Protein AF-A0A0E3S834-F1 (afdb_monomer)

Solvent-accessible surface area (backbone atoms only — not comparable to full-atom values): 6463 Å² total; per-residue (Å²): 143,76,81,86,92,75,88,84,83,76,65,62,66,57,53,55,48,51,49,50,54,52,52,51,51,53,50,54,50,50,52,54,50,53,54,48,53,51,55,52,48,54,51,52,48,52,54,50,50,52,47,48,51,50,46,51,53,52,45,52,49,53,56,74,76,40,97,74,84,90,82,83,91,70,65,58,77,63,44,53,69,3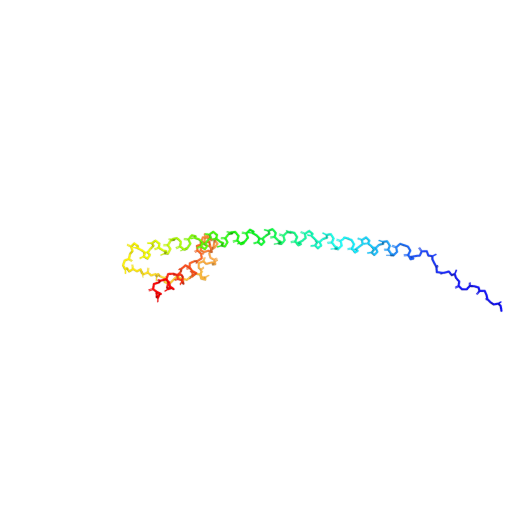7,80,89,42,23,59,61,52,59,67,64,37,55,71,63,43,53,51,51,44,54,54,68,75,75,106

Foldseek 3Di:
DDDDPDDDDDVVVVVVVVVVVVVVVVVVVVVVVVVVVVVVVVVVVVLVVVLVVVLVVVLV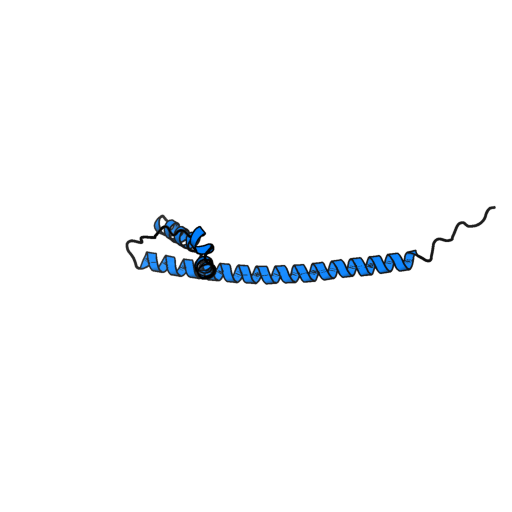VPVVVDPDDDDDDDPLVVQCVPPVRVVVSVSNVVVVSVVVNVVVVVD

Organism: NCBI:txid1434111

Radius of gyration: 29.93 Å; Cα contacts (8 Å, |Δi|>4): 29; chains: 1; bounding box: 87×30×61 Å

pLDDT: mean 85.03, std 15.59, range [35.5, 98.06]

Mean predicted aligned error: 10.87 Å

Sequence (107 aa):
MFCDDSVENDEKPVIIHICKVKIDINQLISDRLNNYFRKLSLIHEKIANQRHDFQHKVSNRLISENQAIAVETLNIKGMKKNHKLAQVVSDSAWYSFVLKLTYKLNG

Structure (mmCIF, N/CA/C/O backbone):
data_AF-A0A0E3S834-F1
#
_entry.id   AF-A0A0E3S834-F1
#
loop_
_atom_site.group_PDB
_atom_site.id
_atom_site.type_symbol
_atom_site.label_atom_id
_atom_site.label_alt_id
_atom_site.label_comp_id
_atom_site.label_asym_id
_atom_site.label_entity_id
_atom_site.label_seq_id
_atom_site.pdbx_PDB_ins_code
_atom_site.Cartn_x
_atom_site.Cartn_y
_atom_site.Cartn_z
_atom_site.occupancy
_atom_site.B_iso_or_equiv
_atom_site.auth_seq_id
_atom_site.auth_comp_id
_atom_site.auth_asym_id
_atom_site.auth_atom_id
_atom_site.pdbx_PDB_model_num
ATOM 1 N N . MET A 1 1 ? 70.535 -20.007 -38.177 1.00 41.34 1 MET A N 1
ATOM 2 C CA . MET A 1 1 ?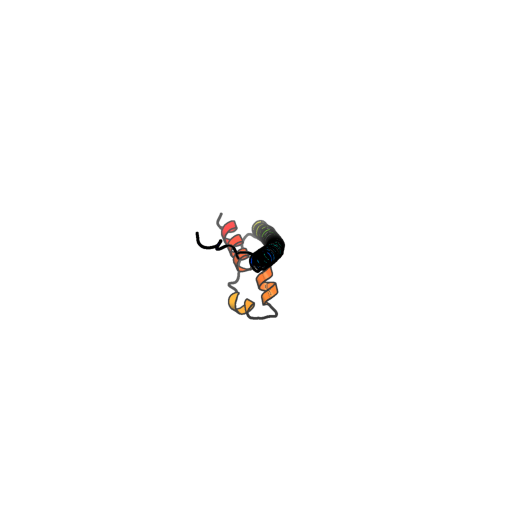 70.032 -18.719 -38.692 1.00 41.34 1 MET A CA 1
ATOM 3 C C . MET A 1 1 ? 68.816 -19.051 -39.539 1.00 41.34 1 MET A C 1
ATOM 5 O O . MET A 1 1 ? 68.946 -19.250 -40.734 1.00 41.34 1 MET A O 1
ATOM 9 N N . PHE A 1 2 ? 67.685 -19.294 -38.876 1.00 35.50 2 PHE A N 1
ATOM 10 C CA . PHE A 1 2 ? 66.412 -19.621 -39.517 1.00 35.50 2 PHE A CA 1
ATOM 11 C C . PHE A 1 2 ? 65.451 -18.467 -39.259 1.00 35.50 2 PHE A C 1
ATOM 13 O O . PHE A 1 2 ? 65.559 -17.796 -38.235 1.00 35.50 2 PHE A O 1
ATOM 20 N N . CYS A 1 3 ? 64.657 -18.199 -40.285 1.00 42.84 3 CYS A N 1
ATOM 21 C CA . CYS A 1 3 ? 63.924 -16.976 -40.539 1.00 42.84 3 CYS A CA 1
ATOM 22 C C . CYS A 1 3 ? 62.915 -16.613 -39.446 1.00 42.84 3 CYS A C 1
ATOM 24 O O . CYS A 1 3 ? 62.393 -17.466 -38.742 1.00 42.84 3 CYS A O 1
ATOM 26 N N . ASP A 1 4 ? 62.695 -15.308 -39.366 1.00 43.69 4 ASP A N 1
ATOM 27 C CA . ASP A 1 4 ? 61.757 -14.570 -38.531 1.00 43.69 4 ASP A CA 1
ATOM 28 C C . ASP A 1 4 ? 60.323 -15.132 -38.637 1.00 43.69 4 ASP A C 1
ATOM 30 O O . ASP A 1 4 ? 59.667 -15.000 -39.672 1.00 43.69 4 ASP A O 1
ATOM 34 N N . ASP A 1 5 ? 59.848 -15.773 -37.567 1.00 53.62 5 ASP A N 1
ATOM 35 C CA . ASP A 1 5 ? 58.444 -16.147 -37.375 1.00 53.62 5 ASP A CA 1
ATOM 36 C C . ASP A 1 5 ? 57.653 -14.903 -36.934 1.00 53.62 5 ASP A C 1
ATOM 38 O O . ASP A 1 5 ? 57.340 -14.727 -35.758 1.00 53.62 5 ASP A O 1
ATOM 42 N N . SER A 1 6 ? 57.330 -14.021 -37.881 1.00 53.62 6 SER A N 1
ATOM 43 C CA . SER A 1 6 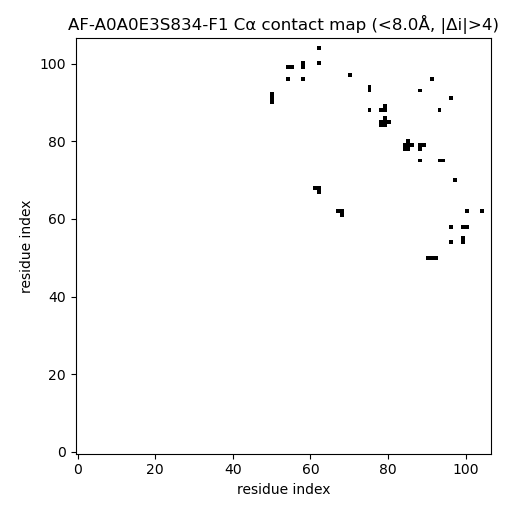? 56.501 -12.838 -37.618 1.00 53.62 6 SER A CA 1
ATOM 44 C C . SER A 1 6 ? 55.459 -12.625 -38.721 1.00 53.62 6 SER A C 1
ATOM 46 O O . SER A 1 6 ? 55.575 -11.717 -39.540 1.00 53.62 6 SER A O 1
ATOM 48 N N . VAL A 1 7 ? 54.398 -13.440 -38.725 1.00 53.59 7 VAL A N 1
ATOM 49 C CA . VAL A 1 7 ? 53.111 -13.076 -39.355 1.00 53.59 7 VAL A CA 1
ATOM 50 C C . VAL A 1 7 ? 52.002 -13.228 -38.317 1.00 53.59 7 VAL A C 1
ATOM 52 O O . VAL A 1 7 ? 51.112 -14.067 -38.400 1.00 53.59 7 VAL A O 1
ATOM 55 N N . GLU A 1 8 ? 52.080 -12.396 -37.288 1.00 61.41 8 GLU A N 1
ATOM 56 C CA . GLU A 1 8 ? 50.918 -12.005 -36.504 1.00 61.41 8 GLU A CA 1
ATOM 57 C C . GLU A 1 8 ? 50.569 -10.603 -36.989 1.00 61.41 8 GLU A C 1
ATOM 59 O O . GLU A 1 8 ? 51.320 -9.692 -36.676 1.00 61.41 8 GLU A O 1
ATOM 64 N N . ASN A 1 9 ? 49.525 -10.427 -37.804 1.00 57.19 9 ASN A N 1
ATOM 65 C CA . ASN A 1 9 ? 48.757 -9.181 -37.973 1.00 57.19 9 ASN A CA 1
ATOM 66 C C . ASN A 1 9 ? 47.968 -9.244 -39.282 1.00 57.19 9 ASN A C 1
ATOM 68 O O . ASN A 1 9 ? 48.555 -9.106 -40.342 1.00 57.19 9 ASN A O 1
ATOM 72 N N . ASP A 1 10 ? 46.653 -9.456 -39.172 1.00 56.31 10 ASP A N 1
ATOM 73 C CA . ASP A 1 10 ? 45.647 -8.766 -40.005 1.00 56.31 10 ASP A CA 1
ATOM 74 C C . ASP A 1 10 ? 44.201 -9.075 -39.555 1.00 56.31 10 ASP A C 1
ATOM 76 O O . ASP A 1 10 ? 43.300 -8.270 -39.776 1.00 56.31 10 ASP A O 1
ATOM 80 N N . GLU A 1 11 ? 43.958 -10.147 -38.783 1.00 54.47 11 GLU A N 1
ATOM 81 C CA . GLU A 1 11 ? 42.634 -10.409 -38.169 1.00 54.47 11 GLU A CA 1
ATOM 82 C C . GLU A 1 11 ? 42.431 -9.732 -36.794 1.00 54.47 11 GLU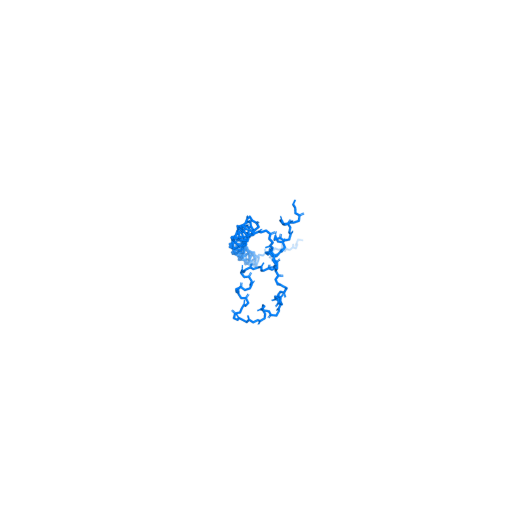 A C 1
ATOM 84 O O . GLU A 1 11 ? 41.304 -9.417 -36.395 1.00 54.47 11 GLU A O 1
ATOM 89 N N . LYS A 1 12 ? 43.522 -9.435 -36.069 1.00 56.09 12 LYS A N 1
ATOM 90 C CA . LYS A 1 12 ? 43.498 -8.753 -34.759 1.00 56.09 12 LYS A CA 1
ATOM 91 C C . LYS A 1 12 ? 42.794 -7.380 -34.752 1.00 56.09 12 LYS A C 1
ATOM 93 O O . LYS A 1 12 ? 42.025 -7.151 -33.814 1.00 56.09 12 LYS A O 1
ATOM 98 N N . PRO A 1 13 ? 42.981 -6.458 -35.721 1.00 58.72 13 PRO A N 1
ATOM 99 C CA . PRO A 1 13 ? 42.339 -5.143 -35.656 1.00 58.72 13 PRO A CA 1
ATOM 100 C C . PRO A 1 13 ? 40.814 -5.228 -35.792 1.00 58.72 13 PRO A C 1
ATOM 102 O O . PRO A 1 13 ? 40.106 -4.533 -35.066 1.00 58.72 13 PRO A O 1
ATOM 105 N N . VAL A 1 14 ? 40.298 -6.118 -36.646 1.00 65.81 14 VAL A N 1
ATOM 106 C CA . VAL A 1 14 ? 38.852 -6.287 -36.867 1.00 65.81 14 VAL A CA 1
ATOM 107 C C . VAL A 1 14 ? 38.184 -6.933 -35.655 1.00 65.81 14 VAL A C 1
ATOM 109 O O . VAL A 1 14 ? 37.155 -6.440 -35.198 1.00 65.81 14 VAL A O 1
ATOM 112 N N . ILE A 1 15 ? 38.786 -7.974 -35.070 1.00 66.19 15 ILE A N 1
ATOM 113 C CA . ILE A 1 15 ? 38.247 -8.631 -33.868 1.00 66.19 15 ILE A CA 1
ATOM 114 C C . ILE A 1 15 ? 38.240 -7.668 -32.674 1.00 66.19 15 ILE A C 1
ATOM 116 O O . ILE A 1 15 ? 37.230 -7.574 -31.980 1.00 66.19 15 ILE A O 1
ATOM 120 N N . ILE A 1 16 ? 39.312 -6.894 -32.451 1.00 63.38 16 ILE A N 1
ATOM 121 C CA . ILE A 1 16 ? 39.353 -5.888 -31.374 1.00 63.38 16 ILE A CA 1
ATOM 122 C C . ILE A 1 16 ? 38.291 -4.803 -31.604 1.00 63.38 16 ILE A C 1
ATOM 124 O O . ILE A 1 16 ? 37.638 -4.380 -30.649 1.00 63.38 16 ILE 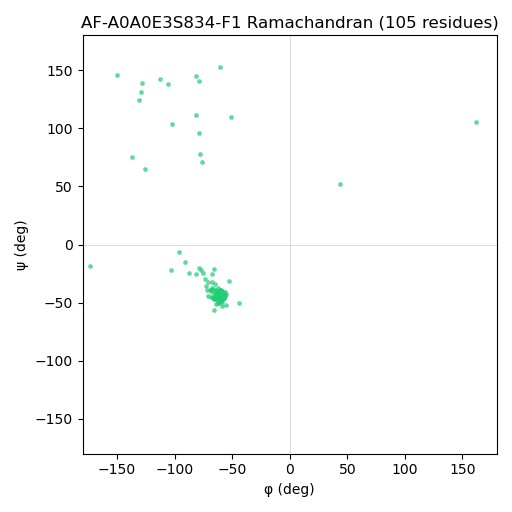A O 1
ATOM 128 N N . HIS A 1 17 ? 38.085 -4.363 -32.848 1.00 62.53 17 HIS A N 1
ATOM 129 C CA . HIS A 1 17 ? 37.080 -3.351 -33.177 1.00 62.53 17 HIS A CA 1
ATOM 130 C C . HIS A 1 17 ? 35.650 -3.879 -32.994 1.00 62.53 17 HIS A C 1
ATOM 132 O O . HIS A 1 17 ? 34.839 -3.224 -32.345 1.00 62.53 17 HIS A O 1
ATOM 138 N N . ILE A 1 18 ? 35.352 -5.092 -33.474 1.00 67.38 18 ILE A N 1
ATOM 139 C CA . ILE A 1 18 ? 34.057 -5.757 -33.265 1.00 67.38 18 ILE A CA 1
ATOM 140 C C . ILE A 1 18 ? 33.805 -5.985 -31.772 1.00 67.38 18 ILE A C 1
ATOM 142 O O . ILE A 1 18 ? 32.703 -5.713 -31.300 1.00 67.38 18 ILE A O 1
ATOM 146 N N . CYS A 1 19 ? 34.804 -6.442 -31.010 1.00 61.47 19 CYS A N 1
ATOM 147 C CA . CYS A 1 19 ? 34.682 -6.616 -29.563 1.00 61.47 19 CYS A CA 1
ATOM 148 C C . CYS A 1 19 ? 34.399 -5.286 -28.857 1.00 61.47 19 CYS A C 1
ATOM 150 O O . CYS A 1 19 ? 33.485 -5.245 -28.041 1.00 61.47 19 CYS A O 1
ATOM 152 N N . LYS A 1 20 ? 35.104 -4.198 -29.202 1.00 65.94 20 LYS A N 1
ATOM 153 C CA . LYS A 1 20 ? 34.826 -2.853 -28.664 1.00 65.94 20 LYS A CA 1
ATOM 154 C C . LYS A 1 20 ? 33.399 -2.406 -28.983 1.00 65.94 20 LYS A C 1
ATOM 156 O O . LYS A 1 20 ? 32.634 -2.160 -28.063 1.00 65.94 20 LYS A O 1
ATOM 161 N N . VAL A 1 21 ? 32.992 -2.452 -30.253 1.00 68.50 21 VAL A N 1
ATOM 162 C CA . VAL A 1 21 ? 31.632 -2.079 -30.682 1.00 68.50 21 VAL A CA 1
ATOM 163 C C . VAL A 1 21 ? 30.561 -2.934 -29.993 1.00 68.50 21 VAL A C 1
ATOM 165 O O . VAL A 1 21 ? 29.523 -2.421 -29.583 1.00 68.50 21 VAL A O 1
ATOM 168 N N . LYS A 1 22 ? 30.786 -4.243 -29.824 1.00 65.38 22 LYS A N 1
ATOM 169 C CA . LYS A 1 22 ? 29.824 -5.144 -29.170 1.00 65.38 22 LYS A CA 1
ATOM 170 C C . LYS A 1 22 ? 29.757 -4.933 -27.654 1.00 65.38 22 LYS A C 1
ATOM 172 O O . LYS A 1 22 ? 28.665 -5.012 -27.092 1.00 65.38 22 LYS A O 1
ATOM 177 N N . ILE A 1 23 ? 30.885 -4.630 -27.006 1.00 68.50 23 ILE A N 1
ATOM 178 C CA . ILE A 1 23 ? 30.943 -4.197 -25.600 1.00 68.50 23 ILE A CA 1
ATOM 179 C C . ILE A 1 23 ? 30.185 -2.870 -25.433 1.00 68.5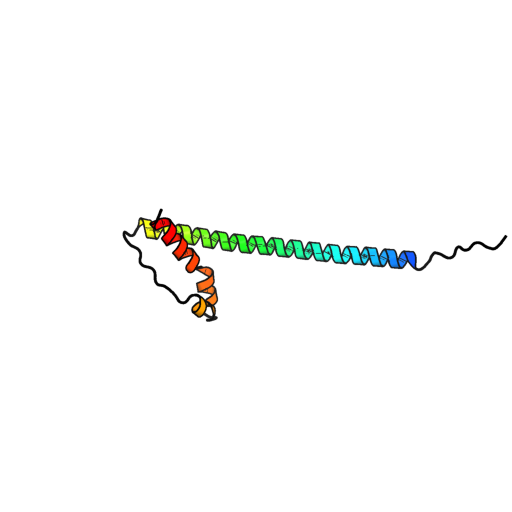0 23 ILE A C 1
ATOM 181 O O . ILE A 1 23 ? 29.337 -2.774 -24.547 1.00 68.50 23 ILE A O 1
ATOM 185 N N . ASP A 1 24 ? 30.386 -1.909 -26.338 1.00 76.06 24 ASP A N 1
ATOM 186 C CA . ASP A 1 24 ? 29.718 -0.602 -26.318 1.00 76.06 24 ASP A CA 1
ATOM 187 C C . ASP A 1 24 ? 28.198 -0.730 -26.512 1.00 76.06 24 ASP A C 1
ATOM 189 O O . ASP A 1 24 ? 27.417 -0.107 -25.793 1.00 76.06 24 ASP A O 1
ATOM 193 N N . ILE A 1 25 ? 27.746 -1.595 -27.428 1.00 80.19 25 ILE A N 1
ATOM 194 C CA . ILE A 1 25 ? 26.314 -1.873 -27.630 1.00 80.19 25 ILE A CA 1
ATOM 195 C C . ILE A 1 25 ? 25.687 -2.489 -26.372 1.00 80.19 25 ILE A C 1
ATOM 197 O O . ILE A 1 25 ? 24.611 -2.055 -25.952 1.00 80.19 25 ILE A O 1
ATOM 201 N N . ASN A 1 26 ? 26.342 -3.476 -25.751 1.00 82.50 26 ASN A N 1
ATOM 202 C CA . ASN A 1 26 ? 25.833 -4.107 -24.530 1.00 82.50 26 ASN A CA 1
ATOM 203 C C . ASN A 1 26 ? 25.745 -3.101 -23.373 1.00 82.50 26 ASN A C 1
ATOM 205 O O . ASN A 1 26 ? 24.740 -3.080 -22.658 1.00 82.50 26 ASN A O 1
ATOM 209 N N . GLN A 1 27 ? 26.749 -2.230 -23.235 1.00 86.69 27 GLN A N 1
ATOM 210 C CA . GLN A 1 27 ? 26.756 -1.173 -22.228 1.00 86.69 27 GLN A CA 1
ATOM 211 C C . GLN A 1 27 ? 25.600 -0.185 -22.446 1.00 86.69 27 GLN A C 1
ATOM 213 O O . GLN A 1 27 ? 24.809 0.040 -21.529 1.00 86.69 27 GLN A O 1
ATOM 218 N N . LEU A 1 28 ? 25.414 0.307 -23.677 1.00 85.38 28 LEU A N 1
ATOM 219 C CA . LEU A 1 28 ? 24.328 1.229 -24.035 1.00 85.38 28 LEU A CA 1
ATOM 220 C C . LEU A 1 28 ? 22.932 0.640 -23.785 1.00 85.38 28 LEU A C 1
ATOM 222 O O . LEU A 1 28 ? 22.025 1.350 -23.340 1.00 85.38 28 LEU A O 1
ATOM 226 N N . ILE A 1 29 ? 22.735 -0.651 -24.072 1.00 89.25 29 ILE A N 1
ATOM 227 C CA . ILE A 1 29 ? 21.479 -1.351 -23.771 1.00 89.25 29 ILE A CA 1
ATOM 228 C C . ILE A 1 29 ? 21.271 -1.426 -22.255 1.00 89.25 29 ILE A C 1
ATOM 230 O O . ILE A 1 29 ? 20.173 -1.118 -21.785 1.00 89.25 29 ILE A O 1
ATOM 234 N N . SER A 1 30 ? 22.314 -1.772 -21.492 1.00 87.75 30 SER A N 1
ATOM 235 C CA . SER A 1 30 ? 22.241 -1.834 -20.028 1.00 87.75 30 SER A CA 1
ATOM 236 C C . SER A 1 30 ? 21.837 -0.484 -19.423 1.00 87.75 30 SER A C 1
ATOM 238 O O . SER A 1 30 ? 20.916 -0.422 -18.607 1.00 87.75 30 SER A O 1
ATOM 240 N N . ASP A 1 31 ? 22.410 0.615 -19.916 1.00 90.38 31 ASP A N 1
ATOM 241 C CA . ASP A 1 31 ? 22.137 1.961 -19.415 1.00 90.38 31 ASP A CA 1
ATOM 242 C C . ASP A 1 31 ? 20.711 2.413 -19.749 1.00 90.38 31 ASP A C 1
ATOM 244 O O . ASP A 1 31 ? 20.023 3.015 -18.917 1.00 90.38 31 ASP A O 1
ATOM 248 N N . ARG A 1 32 ? 20.213 2.090 -20.949 1.00 91.81 32 ARG A N 1
ATOM 249 C CA . ARG A 1 32 ? 18.817 2.358 -21.337 1.00 91.81 32 ARG A CA 1
ATOM 250 C C . ARG A 1 32 ? 17.829 1.605 -20.449 1.00 91.81 32 ARG A C 1
ATOM 252 O O . ARG A 1 32 ? 16.863 2.208 -19.978 1.00 91.81 32 ARG A O 1
ATOM 259 N N . LEU A 1 33 ? 18.075 0.319 -20.201 1.00 94.19 33 LEU A N 1
ATOM 260 C CA . LEU A 1 33 ? 17.222 -0.503 -19.344 1.00 94.19 33 LEU A CA 1
ATOM 261 C C . LEU A 1 33 ? 17.244 -0.007 -17.895 1.00 94.19 33 LEU A C 1
ATOM 263 O O . LEU A 1 33 ? 16.181 0.200 -17.312 1.00 94.19 33 LEU A O 1
ATOM 267 N N . ASN A 1 34 ? 18.424 0.282 -17.342 1.00 94.81 34 ASN A N 1
ATOM 268 C CA . ASN A 1 34 ? 18.573 0.831 -15.991 1.00 94.81 34 ASN A CA 1
ATOM 269 C C . ASN A 1 34 ? 17.789 2.139 -15.819 1.00 94.81 34 ASN A C 1
ATOM 271 O O . ASN A 1 34 ? 17.057 2.314 -14.842 1.00 94.81 34 ASN A O 1
ATOM 275 N N . ASN A 1 35 ? 17.873 3.038 -16.802 1.00 95.19 35 ASN A N 1
ATOM 276 C CA . ASN A 1 35 ? 17.105 4.280 -16.796 1.00 95.19 35 ASN A CA 1
ATOM 277 C C . ASN A 1 35 ? 15.588 4.040 -16.857 1.00 95.19 35 ASN A C 1
ATOM 279 O O . ASN A 1 35 ? 14.831 4.732 -16.169 1.00 95.19 35 ASN A O 1
ATOM 283 N N . TYR A 1 36 ? 15.127 3.067 -17.647 1.00 96.19 36 TYR A N 1
ATOM 284 C CA . TYR A 1 36 ? 13.713 2.690 -17.714 1.00 96.19 36 TYR A CA 1
ATOM 285 C C . TYR A 1 36 ? 13.209 2.131 -16.376 1.00 96.19 36 TYR A C 1
ATOM 287 O O . TYR A 1 36 ? 12.218 2.632 -15.839 1.00 96.19 36 TYR A O 1
ATOM 295 N N . PHE A 1 37 ? 13.917 1.157 -15.796 1.00 96.62 37 PHE A N 1
ATOM 296 C CA . PHE A 1 37 ? 13.551 0.563 -14.507 1.00 96.62 37 PHE A CA 1
ATOM 297 C C . PHE A 1 37 ? 13.546 1.598 -13.381 1.00 96.62 37 PHE A C 1
ATOM 299 O O . PHE A 1 37 ? 12.624 1.609 -12.566 1.00 96.62 37 PHE A O 1
ATOM 306 N N . ARG A 1 38 ? 14.507 2.532 -13.377 1.00 96.81 38 ARG A N 1
ATOM 307 C CA . ARG A 1 38 ? 14.528 3.651 -12.426 1.00 96.81 38 ARG A CA 1
ATOM 308 C C . ARG A 1 38 ? 13.261 4.501 -12.529 1.00 96.81 38 ARG A C 1
ATOM 310 O O . ARG A 1 38 ? 12.620 4.764 -11.515 1.00 96.81 38 ARG A O 1
ATOM 317 N N . LYS A 1 39 ? 12.873 4.915 -13.741 1.00 97.50 39 LYS A N 1
ATOM 318 C CA . LYS A 1 39 ? 11.650 5.711 -13.960 1.00 97.50 39 LYS A CA 1
ATOM 319 C C . LYS A 1 39 ? 10.395 4.951 -13.530 1.00 97.50 39 LYS A C 1
ATOM 321 O O . LYS A 1 39 ? 9.540 5.525 -12.859 1.00 97.50 39 LYS A O 1
ATOM 326 N N . LEU A 1 40 ? 10.306 3.668 -13.873 1.00 97.75 40 LEU A N 1
ATOM 327 C CA . LEU A 1 40 ? 9.194 2.801 -13.485 1.00 97.75 40 LEU A CA 1
ATOM 328 C C . LEU A 1 40 ? 9.080 2.678 -11.957 1.00 97.75 40 LEU A C 1
ATOM 330 O O . LEU A 1 40 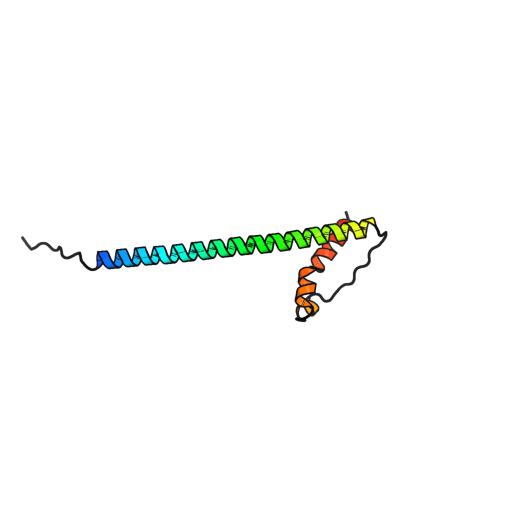? 7.989 2.822 -11.407 1.00 97.75 40 LEU A O 1
ATOM 334 N N . SER A 1 41 ? 10.207 2.492 -11.264 1.00 97.19 41 SER A N 1
ATOM 335 C CA . SER A 1 41 ? 10.258 2.433 -9.800 1.00 97.19 41 SER A CA 1
ATOM 336 C C . SER A 1 41 ? 9.720 3.712 -9.156 1.00 97.19 41 SER A C 1
ATOM 338 O O . SER A 1 41 ? 8.898 3.633 -8.249 1.00 97.19 41 SER A O 1
ATOM 340 N N . LEU A 1 42 ? 10.117 4.887 -9.659 1.00 98.06 42 LEU A N 1
ATOM 341 C CA . LEU A 1 42 ? 9.640 6.178 -9.142 1.00 98.06 42 LEU A CA 1
ATOM 342 C C . LEU A 1 42 ? 8.122 6.345 -9.305 1.00 98.06 42 LEU A C 1
ATOM 344 O O . LEU A 1 42 ? 7.449 6.889 -8.430 1.00 98.06 42 LEU A O 1
ATOM 348 N N . ILE A 1 43 ? 7.559 5.863 -10.417 1.00 97.62 43 ILE A N 1
ATOM 349 C CA . ILE A 1 43 ? 6.109 5.890 -10.643 1.00 97.62 43 ILE A CA 1
ATOM 350 C C . ILE A 1 43 ? 5.398 4.962 -9.651 1.00 97.62 43 ILE A C 1
ATOM 352 O O . ILE A 1 43 ? 4.414 5.372 -9.031 1.00 97.62 43 ILE A O 1
ATOM 356 N N . HIS A 1 44 ? 5.897 3.738 -9.459 1.00 95.50 44 HIS A N 1
ATOM 357 C CA . HIS A 1 44 ? 5.324 2.803 -8.489 1.00 95.50 44 HIS A CA 1
ATOM 358 C C . HIS A 1 44 ? 5.396 3.328 -7.056 1.00 95.50 44 HIS A C 1
ATOM 360 O O . HIS A 1 44 ? 4.413 3.212 -6.323 1.00 95.50 44 HIS A O 1
ATOM 366 N N . GLU A 1 45 ? 6.514 3.943 -6.678 1.00 97.62 45 GLU A N 1
ATOM 367 C CA . GLU A 1 45 ? 6.685 4.593 -5.382 1.00 97.62 45 GLU A CA 1
ATOM 368 C C . GLU A 1 45 ? 5.666 5.722 -5.197 1.00 97.62 45 GLU A C 1
ATOM 370 O O . GLU A 1 45 ? 4.944 5.754 -4.201 1.00 97.62 45 GLU A O 1
ATOM 375 N N . LYS A 1 46 ? 5.519 6.602 -6.194 1.00 97.44 46 LYS A N 1
ATOM 376 C CA . LYS A 1 46 ? 4.535 7.691 -6.159 1.00 97.44 46 LYS A CA 1
ATOM 377 C C . LYS A 1 46 ? 3.108 7.167 -5.969 1.00 97.44 46 LYS A C 1
ATOM 379 O O . LYS A 1 46 ? 2.377 7.690 -5.129 1.00 97.44 46 LYS A O 1
ATOM 384 N N . ILE A 1 47 ? 2.716 6.130 -6.713 1.00 94.50 47 ILE A N 1
ATOM 385 C CA . ILE A 1 47 ? 1.393 5.496 -6.590 1.00 94.50 47 ILE A CA 1
ATOM 386 C C . ILE A 1 47 ? 1.217 4.879 -5.196 1.00 94.50 47 ILE A C 1
ATOM 388 O O . ILE A 1 47 ? 0.166 5.038 -4.572 1.00 94.50 47 ILE A O 1
ATOM 392 N N . ALA A 1 48 ? 2.238 4.188 -4.684 1.00 94.88 48 ALA A N 1
ATOM 393 C CA . ALA A 1 48 ? 2.200 3.590 -3.355 1.00 94.88 48 ALA A CA 1
ATOM 394 C C . ALA A 1 48 ? 2.043 4.648 -2.254 1.00 94.88 48 ALA A C 1
ATOM 396 O O . ALA A 1 48 ? 1.197 4.478 -1.376 1.00 94.88 48 ALA A O 1
ATOM 397 N N . ASN A 1 49 ? 2.780 5.756 -2.348 1.00 96.56 49 ASN A N 1
ATOM 398 C CA . ASN A 1 49 ? 2.720 6.860 -1.394 1.00 96.56 49 ASN A CA 1
ATOM 399 C C . ASN A 1 49 ? 1.353 7.551 -1.403 1.00 96.56 49 ASN A C 1
ATOM 401 O O . ASN A 1 49 ? 0.786 7.784 -0.339 1.00 96.56 49 ASN A O 1
ATOM 405 N N . GLN A 1 50 ? 0.775 7.811 -2.581 1.00 95.75 50 GLN A N 1
ATOM 406 C CA . GLN A 1 50 ? -0.573 8.389 -2.687 1.00 95.75 50 GLN A CA 1
ATOM 407 C C . GLN A 1 50 ? -1.636 7.486 -2.060 1.00 95.75 50 GLN A C 1
ATOM 409 O O . GLN A 1 50 ? -2.476 7.943 -1.286 1.00 95.75 50 GLN A O 1
ATOM 414 N N . ARG A 1 51 ? -1.577 6.183 -2.352 1.00 95.62 51 ARG A N 1
ATOM 415 C CA . ARG A 1 51 ? -2.491 5.199 -1.767 1.00 95.62 51 ARG A CA 1
ATOM 416 C C . ARG A 1 51 ? -2.340 5.122 -0.249 1.00 95.62 51 ARG A C 1
ATOM 418 O O . ARG A 1 51 ? -3.337 5.040 0.463 1.00 95.62 51 ARG A O 1
ATOM 425 N N . HIS A 1 52 ? -1.107 5.159 0.247 1.00 95.81 52 HIS A N 1
ATOM 426 C CA . HIS A 1 52 ? -0.825 5.163 1.676 1.00 95.81 52 HIS A CA 1
ATOM 427 C C . HIS A 1 52 ? -1.398 6.410 2.357 1.00 95.81 52 HIS A C 1
ATOM 429 O O . HIS A 1 52 ? -2.147 6.286 3.323 1.00 95.81 52 HIS A O 1
ATOM 435 N N . ASP A 1 53 ? -1.114 7.596 1.821 1.00 96.56 53 ASP A N 1
ATOM 436 C CA . ASP A 1 53 ? -1.620 8.872 2.331 1.00 96.56 53 ASP A CA 1
ATOM 437 C C . ASP A 1 53 ? -3.156 8.899 2.384 1.00 96.56 53 ASP A C 1
ATOM 439 O O . ASP A 1 53 ? -3.740 9.211 3.425 1.00 96.56 53 ASP A O 1
ATOM 443 N N . PHE A 1 54 ? -3.819 8.456 1.311 1.00 95.62 54 PHE A N 1
ATOM 444 C CA . PHE A 1 54 ? -5.273 8.301 1.279 1.00 95.62 54 PHE A CA 1
ATOM 445 C C . PHE A 1 54 ? -5.780 7.406 2.419 1.00 95.62 54 PHE A C 1
ATOM 447 O O . PHE A 1 54 ? -6.644 7.812 3.197 1.00 95.62 54 PHE A O 1
ATOM 454 N N . GLN A 1 55 ? -5.208 6.208 2.567 1.00 95.75 55 GLN A N 1
ATOM 455 C CA . GLN A 1 55 ? -5.598 5.279 3.628 1.00 95.75 55 GLN A CA 1
ATOM 456 C C . GLN A 1 55 ? -5.378 5.872 5.022 1.00 95.75 55 GLN A C 1
ATOM 458 O O . GLN A 1 55 ? -6.204 5.663 5.911 1.00 95.75 55 GLN A O 1
ATOM 463 N N . HIS A 1 56 ? -4.288 6.616 5.234 1.00 96.06 56 HIS A N 1
ATOM 464 C CA . HIS A 1 56 ? -4.009 7.274 6.509 1.00 96.06 56 HIS A CA 1
ATOM 465 C C . HIS A 1 56 ? -5.044 8.344 6.841 1.00 96.06 56 HIS A C 1
ATOM 467 O O . HIS A 1 56 ? -5.563 8.337 7.957 1.00 96.06 56 HIS A O 1
ATOM 473 N N . LYS A 1 57 ? -5.376 9.208 5.879 1.00 96.25 57 LYS A N 1
ATOM 474 C CA . LYS A 1 57 ? -6.380 10.264 6.046 1.00 96.25 57 LYS A CA 1
ATOM 475 C C . LYS A 1 57 ? -7.761 9.688 6.339 1.00 96.25 57 LYS A C 1
ATOM 477 O O . LYS A 1 57 ? -8.396 10.100 7.303 1.00 96.25 57 LYS A O 1
ATOM 482 N N . VAL A 1 58 ? -8.194 8.695 5.560 1.00 96.00 58 VAL A N 1
ATOM 483 C CA . VAL A 1 58 ? -9.508 8.059 5.742 1.00 96.00 58 VAL A CA 1
ATOM 484 C C . VAL A 1 58 ? -9.583 7.314 7.072 1.00 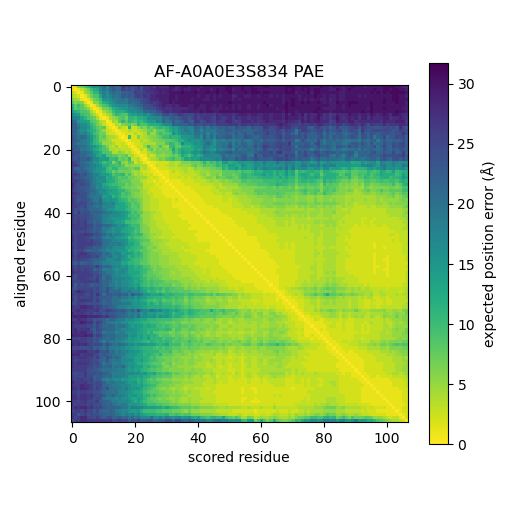96.00 58 VAL A C 1
ATOM 486 O O . VAL A 1 58 ? -10.547 7.494 7.805 1.00 96.00 58 VAL A O 1
ATOM 489 N N . SER A 1 59 ? -8.569 6.515 7.420 1.00 95.69 59 SER A N 1
ATOM 490 C CA . SER A 1 59 ? -8.575 5.785 8.699 1.00 95.69 59 SER A CA 1
ATOM 491 C C . SER A 1 59 ? -8.566 6.729 9.900 1.00 95.69 59 SER A C 1
ATOM 493 O O . SER A 1 59 ? -9.327 6.503 10.831 1.00 95.69 59 SER A O 1
ATOM 495 N N . ASN A 1 60 ? -7.772 7.807 9.866 1.00 95.88 60 ASN A N 1
ATOM 496 C CA . ASN A 1 60 ? -7.780 8.813 10.931 1.00 95.88 60 ASN A CA 1
ATOM 497 C C . ASN A 1 60 ? -9.160 9.447 11.082 1.00 95.88 60 ASN A C 1
ATOM 499 O O . ASN A 1 60 ? -9.674 9.516 12.191 1.00 95.88 60 ASN A O 1
ATOM 503 N N . ARG A 1 61 ? -9.763 9.858 9.962 1.00 96.56 61 ARG A N 1
ATOM 504 C CA . ARG A 1 61 ? -11.091 10.467 9.949 1.00 96.56 61 ARG A CA 1
ATOM 505 C C . ARG A 1 61 ? -12.155 9.532 10.524 1.00 96.56 61 ARG A C 1
ATOM 507 O O . ARG A 1 61 ? -12.927 9.941 11.381 1.00 96.56 61 ARG A O 1
ATOM 514 N N . LEU A 1 62 ? -12.180 8.274 10.078 1.00 95.94 62 LEU A N 1
ATOM 515 C CA . LEU A 1 62 ? -13.149 7.292 10.565 1.00 95.94 62 LEU A CA 1
ATOM 516 C C . LEU A 1 62 ? -13.015 7.065 12.070 1.00 95.94 62 LEU A C 1
ATOM 518 O O . LEU A 1 62 ? -14.029 7.031 12.757 1.00 95.94 62 LEU A O 1
ATOM 522 N N . ILE A 1 63 ? -11.788 6.947 12.579 1.00 94.62 63 ILE A N 1
ATOM 523 C CA . ILE A 1 63 ? -11.537 6.740 14.010 1.00 94.62 63 ILE A CA 1
ATOM 524 C C . ILE A 1 63 ? -11.924 7.980 14.821 1.00 94.62 63 ILE A C 1
ATOM 526 O O . ILE A 1 63 ? -12.522 7.845 15.880 1.00 94.62 63 ILE A O 1
ATOM 530 N N . SER A 1 64 ? -11.625 9.187 14.334 1.00 95.06 64 SER A N 1
ATOM 531 C CA . SER A 1 64 ? -11.955 10.415 15.067 1.00 95.06 64 SER A CA 1
ATOM 532 C C . SER A 1 64 ? -13.452 10.721 15.101 1.00 95.06 64 SER A C 1
ATOM 534 O O . SER A 1 64 ? -13.927 11.325 16.056 1.00 95.06 64 SER A O 1
ATOM 536 N N . GLU A 1 65 ? -14.190 10.355 14.050 1.00 96.38 65 GLU A N 1
ATOM 537 C CA . GLU A 1 65 ? -15.612 10.697 13.901 1.00 96.38 65 GLU A CA 1
ATOM 538 C C . GLU A 1 65 ? -16.559 9.629 14.482 1.00 96.38 65 GLU A C 1
ATOM 540 O O . GLU A 1 65 ? -17.739 9.916 14.674 1.00 96.38 65 GLU A O 1
ATOM 545 N N . ASN A 1 66 ? -16.083 8.409 14.764 1.00 94.69 66 ASN A N 1
ATOM 546 C CA . ASN A 1 66 ? -16.937 7.280 15.150 1.00 94.69 66 ASN A CA 1
ATOM 547 C C . ASN A 1 66 ? -16.457 6.612 16.444 1.00 94.69 66 ASN A C 1
ATOM 549 O O . ASN A 1 66 ? -15.273 6.355 16.623 1.00 94.69 66 ASN A O 1
ATOM 553 N N . GLN A 1 67 ? -17.400 6.250 17.318 1.00 89.38 67 GLN A N 1
ATOM 554 C CA . GLN A 1 67 ? -17.109 5.546 18.578 1.00 89.38 67 GLN A CA 1
ATOM 555 C C . GLN A 1 67 ? -16.818 4.050 18.385 1.00 89.38 67 GLN A C 1
ATOM 557 O O . GLN A 1 67 ? -16.204 3.421 19.241 1.00 89.38 67 GLN A O 1
ATOM 562 N N . ALA A 1 68 ? -17.273 3.470 17.272 1.00 91.38 68 ALA A N 1
ATOM 563 C CA . ALA A 1 68 ? -17.053 2.074 16.921 1.00 91.38 68 ALA A CA 1
ATOM 564 C C . ALA A 1 68 ? -17.013 1.912 15.398 1.00 91.38 68 ALA A C 1
ATOM 566 O O . ALA A 1 68 ? -17.732 2.599 14.671 1.00 91.38 68 ALA A O 1
ATOM 567 N N . ILE A 1 69 ? -16.182 0.986 14.916 1.00 92.31 69 ILE A N 1
ATOM 568 C CA . ILE A 1 69 ? -16.032 0.674 13.492 1.00 92.31 69 ILE A CA 1
ATOM 569 C C . ILE A 1 69 ? -16.124 -0.843 13.325 1.00 92.31 69 ILE A C 1
ATOM 571 O O . ILE A 1 69 ? -15.349 -1.583 13.927 1.00 92.31 69 ILE A O 1
ATOM 575 N N . ALA A 1 70 ? -17.048 -1.300 12.481 1.00 92.50 70 ALA A N 1
ATOM 576 C CA . ALA A 1 70 ? -17.147 -2.692 12.053 1.00 92.50 70 ALA A CA 1
ATOM 577 C C . ALA A 1 70 ? -16.639 -2.826 10.611 1.00 92.50 70 ALA A C 1
ATOM 579 O O . ALA A 1 70 ? -16.924 -1.978 9.766 1.00 92.50 70 ALA A O 1
ATOM 580 N N . VAL A 1 71 ? -15.879 -3.885 10.328 1.00 91.50 71 VAL A N 1
ATOM 581 C CA . VAL A 1 71 ? -15.287 -4.130 9.006 1.00 91.50 71 VAL A CA 1
ATOM 582 C C . VAL A 1 71 ? -15.618 -5.545 8.553 1.00 91.50 71 VAL A C 1
ATOM 584 O O . VAL A 1 71 ? -15.407 -6.504 9.291 1.00 91.50 71 VAL A O 1
ATOM 587 N N . GLU A 1 72 ? -16.104 -5.680 7.322 1.00 88.56 72 GLU A N 1
ATOM 588 C CA . GLU A 1 72 ? -16.406 -6.982 6.732 1.00 88.56 72 GLU A CA 1
ATOM 589 C C . GLU A 1 72 ? -15.148 -7.705 6.228 1.00 88.56 72 GLU A C 1
ATOM 591 O O . GLU A 1 72 ? -14.259 -7.127 5.586 1.00 88.56 72 GLU A O 1
ATOM 596 N N . THR A 1 73 ? -15.114 -9.021 6.446 1.00 87.44 73 THR A N 1
ATOM 597 C CA . THR A 1 73 ? -14.107 -9.908 5.859 1.00 87.44 73 THR A CA 1
ATOM 598 C C . THR A 1 73 ? -14.476 -10.214 4.410 1.00 87.44 73 THR A C 1
ATOM 600 O O . THR A 1 73 ? -15.248 -11.125 4.119 1.00 87.44 73 THR A O 1
ATOM 603 N N . LEU A 1 74 ? -13.902 -9.458 3.476 1.00 87.31 74 LEU A N 1
ATOM 604 C CA . LEU A 1 74 ? -14.121 -9.660 2.043 1.00 87.31 74 LEU A CA 1
ATOM 605 C C . LEU A 1 74 ? -13.243 -10.788 1.475 1.00 87.31 74 LEU A C 1
ATOM 607 O O . LEU A 1 74 ? -12.066 -10.919 1.819 1.00 87.31 74 LEU A O 1
ATOM 611 N N . ASN A 1 75 ? -13.766 -11.550 0.504 1.00 90.75 75 ASN A N 1
ATOM 612 C CA . ASN A 1 75 ? -12.963 -12.482 -0.299 1.00 90.75 75 ASN A CA 1
ATOM 613 C C . ASN A 1 75 ? -12.133 -11.725 -1.354 1.00 90.75 75 ASN A C 1
ATOM 615 O O . ASN A 1 75 ? -12.383 -11.806 -2.560 1.00 90.75 75 ASN A O 1
ATOM 619 N N . ILE A 1 76 ? -11.110 -10.999 -0.895 1.00 90.38 76 ILE A N 1
ATOM 620 C CA . ILE A 1 76 ? -10.243 -10.158 -1.738 1.00 90.38 76 ILE A CA 1
ATOM 621 C C . ILE A 1 76 ? -9.607 -10.985 -2.863 1.00 90.38 76 ILE A C 1
ATOM 623 O O . ILE A 1 76 ? -9.534 -10.535 -4.005 1.00 90.38 76 ILE A O 1
ATOM 627 N N . LYS A 1 77 ? -9.174 -12.220 -2.567 1.00 90.81 77 LYS A N 1
ATOM 628 C CA . LYS A 1 77 ? -8.570 -13.119 -3.564 1.00 90.81 77 LYS A CA 1
ATOM 629 C C . LYS A 1 77 ? -9.547 -13.439 -4.696 1.00 90.81 77 LYS A C 1
ATOM 631 O O . LYS A 1 77 ? -9.142 -13.422 -5.854 1.00 90.81 77 LYS A O 1
ATOM 636 N N . GLY A 1 78 ? -10.812 -13.708 -4.375 1.00 93.88 78 GLY A N 1
ATOM 637 C CA . GLY A 1 78 ? -11.868 -13.920 -5.365 1.00 93.88 78 GLY A CA 1
ATOM 638 C C . GLY A 1 78 ? -12.159 -12.659 -6.177 1.00 93.88 78 GLY A C 1
ATOM 639 O O . GLY A 1 78 ? -12.191 -12.710 -7.403 1.00 93.88 78 GLY A O 1
ATOM 640 N N . MET A 1 79 ? -12.273 -11.507 -5.514 1.00 91.94 79 MET A N 1
ATOM 641 C CA . MET A 1 79 ? -12.565 -10.235 -6.184 1.00 91.94 79 MET A CA 1
ATOM 642 C C . MET A 1 79 ? -11.445 -9.796 -7.136 1.00 91.94 79 MET A C 1
ATOM 644 O O . MET A 1 79 ? -11.729 -9.267 -8.207 1.00 91.94 79 MET A O 1
ATOM 648 N N . LYS A 1 80 ? -10.179 -10.086 -6.807 1.00 91.06 80 LYS A N 1
ATOM 649 C CA . LYS A 1 80 ? -9.036 -9.832 -7.698 1.00 91.06 80 LYS A CA 1
ATOM 650 C C . LYS A 1 80 ? -9.041 -10.679 -8.974 1.00 91.06 80 LYS A C 1
ATOM 652 O O . LYS A 1 80 ? -8.381 -10.294 -9.932 1.00 91.06 80 LYS A O 1
ATOM 657 N N . LYS A 1 81 ? -9.755 -11.810 -9.007 1.00 94.25 81 LYS A N 1
ATOM 658 C CA . LYS A 1 81 ? -9.912 -12.627 -10.225 1.00 94.25 81 LYS A CA 1
ATOM 659 C C . LYS A 1 81 ? -10.958 -12.053 -11.183 1.00 94.25 81 LYS A C 1
ATOM 661 O O . LYS A 1 81 ? -10.945 -12.379 -12.363 1.00 94.25 81 LYS A O 1
ATOM 666 N N . ASN A 1 82 ? -11.866 -11.208 -10.695 1.00 94.81 82 ASN A N 1
ATOM 667 C CA . ASN A 1 82 ? -12.860 -10.557 -11.536 1.00 94.81 82 ASN A CA 1
ATOM 668 C C . ASN A 1 82 ? -12.229 -9.342 -12.229 1.00 94.81 82 ASN A C 1
ATOM 670 O O . ASN A 1 82 ? -11.967 -8.337 -11.577 1.00 94.81 82 ASN A O 1
ATOM 674 N N . HIS A 1 83 ? -12.044 -9.402 -13.550 1.00 93.25 83 HIS A N 1
ATOM 675 C CA . HIS A 1 83 ? -11.434 -8.321 -14.337 1.00 93.25 83 HIS A CA 1
ATOM 676 C C . HIS A 1 83 ? -12.090 -6.944 -14.141 1.00 93.25 83 HIS A C 1
ATOM 678 O O . HIS A 1 83 ? -11.390 -5.938 -14.189 1.00 93.25 83 HIS A O 1
ATOM 684 N N . LYS A 1 84 ? -13.401 -6.884 -13.863 1.00 94.19 84 LYS A N 1
ATOM 685 C CA . LYS A 1 84 ? -14.116 -5.618 -13.616 1.00 94.19 84 LYS A CA 1
ATOM 686 C C . LYS A 1 84 ? -13.787 -5.007 -12.251 1.00 94.19 84 LYS A C 1
ATOM 688 O O . LYS A 1 84 ? -13.848 -3.795 -12.093 1.00 94.19 84 LYS A O 1
ATOM 693 N N . LEU A 1 85 ? -13.459 -5.842 -11.262 1.00 92.50 85 LEU A N 1
ATOM 694 C CA . LEU A 1 85 ? -13.202 -5.417 -9.880 1.00 92.50 85 LEU A CA 1
ATOM 695 C C . LEU A 1 85 ? -11.712 -5.389 -9.532 1.00 92.50 85 LEU A C 1
ATOM 697 O O . LEU A 1 85 ? -11.319 -4.697 -8.597 1.00 92.50 85 LEU A O 1
ATOM 701 N N . ALA A 1 86 ? -10.877 -6.122 -10.269 1.00 93.50 86 ALA A N 1
ATOM 702 C CA . ALA A 1 86 ? -9.478 -6.353 -9.930 1.00 93.50 86 ALA A CA 1
ATOM 703 C C . ALA A 1 86 ? -8.689 -5.054 -9.741 1.00 93.50 86 ALA A C 1
ATOM 705 O O . ALA A 1 86 ? -7.923 -4.946 -8.781 1.00 93.50 86 ALA A O 1
ATOM 706 N N . GLN A 1 87 ? -8.904 -4.074 -10.623 1.00 91.75 87 GLN A N 1
ATOM 707 C CA . GLN A 1 87 ? -8.241 -2.777 -10.549 1.00 91.75 87 GLN A CA 1
ATOM 708 C C . GLN A 1 87 ? -8.678 -2.004 -9.300 1.00 91.75 87 GLN A C 1
ATOM 710 O O . GLN A 1 87 ? -7.850 -1.717 -8.445 1.00 91.75 87 GLN A O 1
ATOM 715 N N . VAL A 1 88 ? -9.983 -1.777 -9.127 1.00 91.50 88 VAL A N 1
ATOM 716 C CA . VAL A 1 88 ? -10.533 -1.000 -8.000 1.00 91.50 88 VAL A CA 1
ATOM 717 C C . VAL A 1 88 ? -10.172 -1.625 -6.643 1.00 91.50 88 VAL A C 1
ATOM 719 O O . VAL A 1 88 ? -9.803 -0.935 -5.690 1.00 91.50 88 VAL A O 1
ATOM 722 N N . VAL A 1 89 ? -10.215 -2.955 -6.550 1.00 91.38 89 VAL A N 1
ATOM 723 C CA . VAL A 1 89 ? -9.825 -3.695 -5.338 1.00 91.38 89 VAL A CA 1
ATOM 724 C C . VAL A 1 89 ? -8.325 -3.572 -5.061 1.00 91.38 89 VAL A C 1
ATOM 726 O O . VAL A 1 89 ? -7.912 -3.473 -3.905 1.00 91.38 89 VAL A O 1
ATOM 729 N N . SER A 1 90 ? -7.493 -3.567 -6.102 1.00 89.88 90 SER A N 1
ATOM 730 C CA . SER A 1 90 ? -6.047 -3.388 -5.943 1.00 89.88 90 SER A CA 1
ATOM 731 C C . SER A 1 90 ? -5.691 -1.947 -5.564 1.00 89.88 90 SER A C 1
ATOM 733 O O . SER A 1 90 ? -4.842 -1.746 -4.695 1.00 89.88 90 SER A O 1
ATOM 735 N N . ASP A 1 91 ? -6.375 -0.962 -6.143 1.00 89.56 91 ASP A N 1
ATOM 736 C CA . ASP A 1 91 ? -6.146 0.464 -5.895 1.00 89.56 91 ASP A CA 1
ATOM 737 C C . ASP A 1 91 ? -6.568 0.880 -4.481 1.00 89.56 91 ASP A C 1
ATOM 739 O O . ASP A 1 91 ? -5.844 1.614 -3.809 1.00 89.56 91 ASP A O 1
ATOM 743 N N . SER A 1 92 ? -7.686 0.348 -3.979 1.00 89.44 92 SER A N 1
ATOM 744 C CA . SER A 1 92 ? -8.122 0.556 -2.588 1.00 89.44 92 SER A CA 1
ATOM 745 C C . SER A 1 92 ? -7.201 -0.106 -1.554 1.00 89.44 92 SER A C 1
ATOM 747 O O . SER A 1 92 ? -7.136 0.341 -0.406 1.00 89.44 92 SER A O 1
ATOM 749 N N . ALA A 1 93 ? -6.474 -1.162 -1.945 1.00 91.81 93 ALA A N 1
ATOM 750 C CA . ALA A 1 93 ? -5.621 -1.980 -1.080 1.00 91.81 93 ALA A CA 1
ATOM 751 C C . ALA A 1 93 ? -6.286 -2.329 0.269 1.00 91.81 93 ALA A C 1
ATOM 753 O O . ALA A 1 93 ? -5.695 -2.141 1.339 1.00 91.81 93 ALA A O 1
ATOM 754 N N . TRP A 1 94 ? -7.512 -2.866 0.184 1.00 91.62 94 TRP A N 1
ATOM 755 C CA . TRP A 1 94 ? -8.420 -3.144 1.306 1.00 91.62 94 TRP A CA 1
ATOM 756 C C . TRP A 1 94 ? -7.737 -3.793 2.514 1.00 91.62 94 TRP A C 1
ATOM 758 O O . TRP A 1 94 ? -7.818 -3.271 3.618 1.00 91.62 94 TRP A O 1
ATOM 768 N N . TYR A 1 95 ? -6.976 -4.872 2.311 1.00 91.31 95 TYR A N 1
ATOM 769 C CA . TYR A 1 95 ? -6.292 -5.568 3.408 1.00 91.31 95 TYR A CA 1
ATOM 770 C C . TYR A 1 95 ? -5.354 -4.653 4.216 1.00 91.31 95 TYR A C 1
ATOM 772 O O . TYR A 1 95 ? -5.377 -4.659 5.443 1.00 91.31 95 TYR A O 1
ATOM 780 N N . SER A 1 96 ? -4.554 -3.822 3.536 1.00 93.25 96 SER A N 1
ATOM 781 C CA . SER A 1 96 ? -3.644 -2.884 4.208 1.00 93.25 96 SER A CA 1
ATOM 782 C C . SER A 1 96 ? -4.401 -1.784 4.950 1.00 93.25 96 SER A C 1
ATOM 784 O O . SER A 1 96 ? -3.943 -1.316 5.991 1.00 93.25 96 SER A O 1
ATOM 786 N N . PHE A 1 97 ? -5.559 -1.376 4.432 1.00 94.75 97 PHE A N 1
ATOM 787 C CA . PHE A 1 97 ? -6.425 -0.409 5.092 1.00 94.75 97 PHE A CA 1
ATOM 788 C C . PHE A 1 97 ? -7.021 -0.971 6.389 1.00 94.75 97 PHE A C 1
ATOM 790 O O . PHE A 1 97 ? -6.937 -0.308 7.421 1.00 94.75 97 PHE A O 1
ATOM 797 N N . VAL A 1 98 ? -7.523 -2.212 6.369 1.00 94.19 98 VAL A N 1
ATOM 798 C CA . VAL A 1 98 ? -8.021 -2.890 7.579 1.00 94.19 98 VAL A CA 1
ATOM 799 C C . VAL A 1 98 ? -6.917 -3.016 8.627 1.00 94.19 98 VAL A C 1
ATOM 801 O O . VAL A 1 98 ? -7.135 -2.649 9.776 1.00 94.19 98 VAL A O 1
ATOM 804 N N . LEU A 1 99 ? -5.701 -3.416 8.232 1.00 93.62 99 LEU A N 1
ATOM 805 C CA . LEU A 1 99 ? -4.557 -3.464 9.153 1.00 93.62 99 LEU A CA 1
ATOM 806 C C . LEU A 1 99 ? -4.257 -2.105 9.801 1.00 93.62 99 LEU A C 1
ATOM 808 O O . LEU A 1 99 ? -3.969 -2.051 10.995 1.00 93.62 99 LEU A O 1
ATOM 812 N N . LYS A 1 100 ? -4.339 -1.003 9.042 1.00 93.94 100 LYS A N 1
ATOM 813 C CA . LYS A 1 100 ? -4.148 0.350 9.590 1.00 93.94 100 LYS A CA 1
ATOM 814 C C . LYS A 1 100 ? -5.235 0.722 10.595 1.00 93.94 100 LYS A C 1
ATOM 816 O O . LYS A 1 100 ? -4.906 1.342 11.600 1.00 93.94 100 LYS A O 1
ATOM 821 N N . LEU A 1 101 ? -6.495 0.365 10.335 1.00 95.25 101 LEU A N 1
ATOM 822 C CA . LEU A 1 101 ? -7.586 0.571 11.292 1.00 95.25 101 LEU A CA 1
ATOM 823 C C . LEU A 1 101 ? -7.329 -0.215 12.580 1.00 95.25 101 LEU A C 1
ATOM 825 O O . LEU A 1 101 ? -7.341 0.374 13.653 1.00 95.25 101 LEU A O 1
ATOM 829 N N . THR A 1 102 ? -7.021 -1.509 12.473 1.00 93.25 102 THR A N 1
ATOM 830 C CA . THR A 1 102 ? -6.731 -2.365 13.632 1.00 93.25 102 THR A CA 1
ATOM 831 C C . THR A 1 102 ? -5.565 -1.829 14.457 1.00 93.25 102 THR A C 1
ATOM 833 O O . THR A 1 102 ? -5.681 -1.710 15.669 1.00 93.25 102 THR A O 1
ATOM 836 N N . TYR A 1 103 ? -4.457 -1.456 13.812 1.00 93.62 103 TYR A N 1
ATOM 837 C CA . TYR A 1 103 ? -3.298 -0.887 14.501 1.00 93.62 103 TYR A CA 1
ATOM 838 C C . TYR A 1 103 ? -3.638 0.411 15.249 1.00 93.62 103 TYR A C 1
ATOM 840 O O . TYR A 1 103 ? -3.247 0.562 16.398 1.00 93.62 103 TYR A O 1
ATOM 848 N N . LYS A 1 104 ? -4.376 1.333 14.620 1.00 92.69 104 LYS A N 1
ATOM 849 C CA . LYS A 1 104 ? -4.701 2.641 15.214 1.00 92.69 104 LYS A CA 1
ATOM 850 C C . LYS A 1 104 ? -5.782 2.588 16.293 1.00 92.69 104 LYS A C 1
ATOM 852 O O . LYS A 1 104 ? -5.837 3.498 17.102 1.00 92.69 104 LYS A O 1
ATOM 857 N N . LEU A 1 105 ? -6.659 1.586 16.266 1.00 90.25 105 LEU A N 1
ATOM 858 C CA . LEU A 1 105 ? -7.684 1.381 17.297 1.00 90.25 105 LEU A CA 1
ATOM 859 C C . LEU A 1 105 ? -7.130 0.672 18.539 1.00 90.25 105 LEU A C 1
ATOM 861 O O . LEU A 1 105 ? -7.692 0.814 19.619 1.00 90.25 105 LEU A O 1
ATOM 865 N N . ASN A 1 106 ? -6.056 -0.104 18.372 1.00 85.44 106 ASN A N 1
ATOM 866 C CA . ASN A 1 106 ? -5.428 -0.873 19.447 1.00 85.44 106 ASN A CA 1
ATOM 867 C C . ASN A 1 106 ? -4.225 -0.162 20.093 1.00 85.44 106 ASN A C 1
ATOM 869 O O . ASN A 1 106 ? -3.645 -0.715 21.027 1.00 85.44 106 ASN A O 1
ATOM 873 N N . GLY A 1 107 ? -3.801 0.983 19.550 1.00 67.62 107 GLY A N 1
ATOM 874 C CA . GLY A 1 107 ? -2.703 1.806 20.067 1.00 67.62 107 GLY A CA 1
ATOM 875 C C . GLY A 1 107 ? -3.224 2.973 20.881 1.00 67.62 107 GLY A C 1
ATOM 876 O O . GLY A 1 107 ? -2.559 3.302 21.885 1.00 67.62 107 GLY A O 1
#

Secondary structure (DSSP, 8-state):
---------SSHHHHHHHHHHHHHHHHHHHHHHHHHHHHHHHHHHHHHHHHHHHHHHHHHHHHHH-S--------HHHHHHSHHHHHHHHHHTHHHHHHHHHHHH--

InterPro domains:
  IPR001959 Probable transposase, IS891/IS1136/IS1341 [PF01385] (37-82)